Protein AF-A0A0C2IUD0-F1 (afdb_monomer_lite)

Secondary structure (DSSP, 8-state):
-HHHHHT--HHHHHHHHHHHHTT-TT-EEEETTTEEEETTTTEEGGGHHHHHHTT--TTHHHH-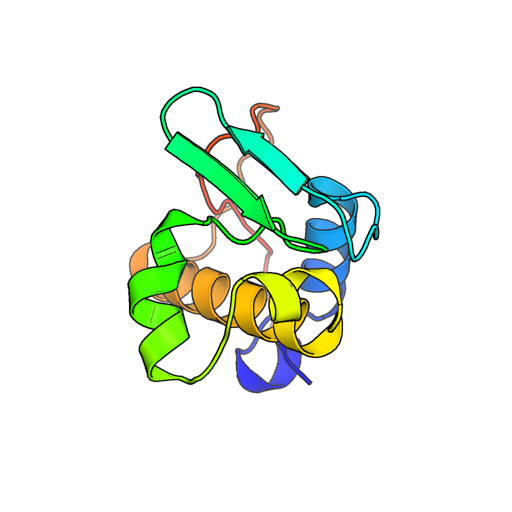HHHHHHHHHHHHHHHHHHH-------S--SS---------

Sequence (104 aa):
MAGRDYRIDPDLLRAISWQESKWKVNAIGKNPGAGYGAGLMQIDSQHQGELSQYGIKPGHLLTDACLNIYTGAYYLALAFKKWGVSWEANGQAGHTTTGVRQED

pLDDT: mean 80.93, std 21.23, range [30.09, 97.25]

Radius of gyration: 13.17 Å; chains: 1; bounding box: 35×27×34 Å

Structure (mmCIF, N/CA/C/O backbone):
data_AF-A0A0C2IUD0-F1
#
_entry.id   AF-A0A0C2IUD0-F1
#
loop_
_atom_site.group_PDB
_atom_site.id
_atom_site.type_symbol
_atom_site.label_atom_id
_atom_site.label_alt_id
_atom_site.label_comp_id
_atom_site.label_asym_id
_atom_site.label_entity_id
_atom_site.label_seq_id
_atom_site.pdbx_PDB_ins_code
_atom_site.Cartn_x
_atom_site.Cartn_y
_atom_site.Cartn_z
_atom_site.occupancy
_atom_site.B_iso_or_equiv
_atom_site.auth_seq_id
_atom_site.auth_comp_id
_atom_site.auth_asym_id
_atom_site.auth_atom_id
_atom_site.pdbx_PDB_model_num
ATOM 1 N N . MET A 1 1 ? -3.669 -12.988 -11.262 1.00 77.38 1 MET A N 1
ATOM 2 C CA . MET A 1 1 ? -2.621 -12.661 -10.258 1.00 77.38 1 MET A CA 1
ATOM 3 C C . MET A 1 1 ? -2.263 -11.210 -10.489 1.00 77.38 1 MET A C 1
ATOM 5 O O . MET A 1 1 ? -2.036 -10.873 -11.643 1.00 77.38 1 MET A O 1
ATOM 9 N N . ALA A 1 2 ? -2.190 -10.383 -9.442 1.00 85.19 2 ALA A N 1
ATOM 10 C CA . ALA A 1 2 ? -2.093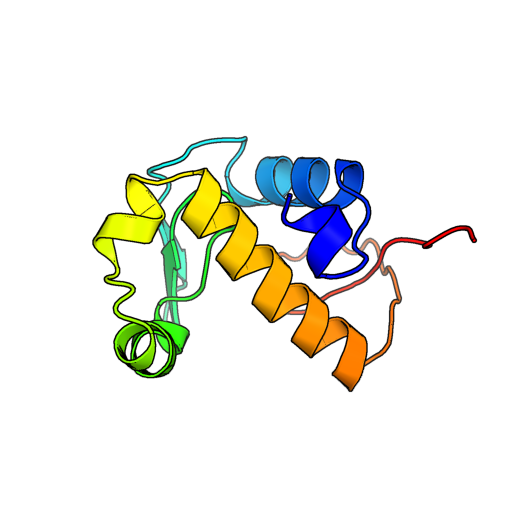 -8.924 -9.566 1.00 85.19 2 ALA A CA 1
ATOM 11 C C . ALA A 1 2 ? -1.027 -8.447 -10.570 1.00 85.19 2 ALA A C 1
ATOM 13 O O . ALA A 1 2 ? -1.317 -7.602 -11.410 1.00 85.19 2 ALA A O 1
ATOM 14 N N . GLY A 1 3 ? 0.170 -9.046 -10.545 1.00 83.38 3 GLY A N 1
ATOM 15 C CA . GLY A 1 3 ? 1.240 -8.703 -11.483 1.00 83.38 3 GLY A CA 1
ATOM 16 C C . GLY A 1 3 ? 0.871 -8.918 -12.955 1.00 83.38 3 GLY A C 1
ATOM 17 O O . GLY A 1 3 ? 1.066 -8.039 -13.784 1.00 83.38 3 GLY A O 1
ATOM 18 N N . ARG A 1 4 ? 0.230 -10.041 -13.292 1.00 87.81 4 ARG A N 1
ATOM 19 C CA . ARG A 1 4 ? -0.232 -10.301 -14.666 1.00 87.81 4 ARG A CA 1
ATOM 20 C C . ARG A 1 4 ? -1.305 -9.302 -15.099 1.00 87.81 4 ARG A C 1
ATOM 22 O O . ARG A 1 4 ? -1.249 -8.796 -16.214 1.00 87.81 4 ARG A O 1
ATOM 29 N N . ASP A 1 5 ? -2.269 -9.036 -14.226 1.00 90.25 5 ASP A N 1
ATOM 30 C CA . ASP A 1 5 ? -3.452 -8.241 -14.565 1.00 90.25 5 ASP A CA 1
ATOM 31 C C . ASP A 1 5 ? -3.098 -6.759 -14.754 1.00 90.25 5 ASP A C 1
ATOM 33 O O . ASP A 1 5 ? -3.635 -6.100 -15.641 1.00 90.25 5 ASP A O 1
ATOM 37 N N . TYR A 1 6 ? -2.141 -6.257 -13.969 1.00 89.88 6 TYR A N 1
ATOM 38 C CA . TYR A 1 6 ? -1.661 -4.878 -14.056 1.00 89.88 6 TYR A CA 1
ATOM 39 C C . TYR A 1 6 ? -0.386 -4.707 -14.887 1.00 89.88 6 TYR A C 1
ATOM 41 O O . TYR A 1 6 ? 0.096 -3.583 -15.009 1.00 89.88 6 TYR A O 1
ATOM 49 N N . ARG A 1 7 ? 0.146 -5.787 -15.480 1.00 89.69 7 ARG A N 1
ATOM 50 C CA . ARG A 1 7 ? 1.459 -5.807 -16.152 1.00 89.69 7 ARG A CA 1
ATOM 51 C C . ARG A 1 7 ? 2.550 -5.221 -15.252 1.00 89.69 7 ARG A C 1
ATOM 53 O O . ARG A 1 7 ? 3.225 -4.265 -15.607 1.00 89.69 7 ARG A O 1
ATOM 60 N N . ILE A 1 8 ? 2.680 -5.780 -14.054 1.00 86.94 8 ILE A N 1
ATOM 61 C CA . ILE A 1 8 ? 3.718 -5.475 -13.071 1.00 86.94 8 ILE A CA 1
ATOM 62 C C . ILE A 1 8 ? 4.445 -6.776 -12.751 1.00 86.94 8 ILE A C 1
ATOM 64 O O . ILE A 1 8 ? 3.805 -7.804 -12.527 1.00 86.94 8 ILE A O 1
ATOM 68 N N . ASP A 1 9 ? 5.773 -6.733 -12.701 1.00 88.94 9 ASP A N 1
ATOM 69 C CA . ASP A 1 9 ? 6.567 -7.893 -12.314 1.00 88.94 9 ASP A CA 1
ATOM 70 C C . ASP A 1 9 ? 6.127 -8.399 -10.915 1.00 88.94 9 ASP A C 1
ATOM 72 O O . ASP A 1 9 ? 6.105 -7.623 -9.949 1.00 88.94 9 ASP A O 1
ATOM 76 N N . PRO A 1 10 ? 5.731 -9.676 -10.761 1.00 89.50 10 PRO A N 1
ATOM 77 C CA . PRO A 1 10 ? 5.391 -10.243 -9.459 1.00 89.50 10 PRO A CA 1
ATOM 78 C C . PRO A 1 10 ? 6.507 -10.108 -8.411 1.00 89.50 10 PRO A C 1
ATOM 80 O O . PRO A 1 10 ? 6.210 -9.962 -7.221 1.00 89.50 10 PRO A O 1
ATOM 83 N N . ASP A 1 11 ? 7.771 -10.130 -8.830 1.00 90.44 11 ASP A N 1
ATOM 84 C CA . ASP A 1 11 ? 8.925 -9.977 -7.950 1.00 90.44 11 ASP A CA 1
ATOM 85 C C . ASP A 1 11 ? 9.057 -8.535 -7.457 1.00 90.44 11 ASP A C 1
ATOM 87 O O . ASP A 1 11 ? 9.404 -8.323 -6.292 1.00 90.44 11 ASP A O 1
ATOM 91 N N . LEU A 1 12 ? 8.645 -7.548 -8.261 1.00 88.44 12 LEU A N 1
ATOM 92 C CA . LEU A 1 12 ? 8.497 -6.173 -7.787 1.00 88.44 12 LEU A CA 1
ATOM 93 C C . LEU A 1 12 ? 7.440 -6.079 -6.684 1.00 88.44 12 LEU A C 1
ATOM 95 O O . LEU A 1 12 ? 7.701 -5.518 -5.620 1.00 88.44 12 LEU A O 1
ATOM 99 N N . LEU A 1 13 ? 6.251 -6.646 -6.894 1.00 91.06 13 LEU A N 1
ATOM 100 C CA . LEU A 1 13 ? 5.201 -6.619 -5.866 1.00 91.06 13 LEU A CA 1
ATOM 101 C C . LEU A 1 13 ? 5.682 -7.288 -4.562 1.00 91.06 13 LEU A C 1
ATOM 103 O O . LEU A 1 13 ? 5.388 -6.813 -3.457 1.00 91.06 13 LEU A O 1
ATOM 107 N N . ARG A 1 14 ? 6.489 -8.352 -4.671 1.00 91.50 14 ARG A N 1
ATOM 108 C CA . ARG A 1 14 ? 7.125 -9.004 -3.516 1.00 91.50 14 ARG A CA 1
ATOM 109 C C . ARG A 1 14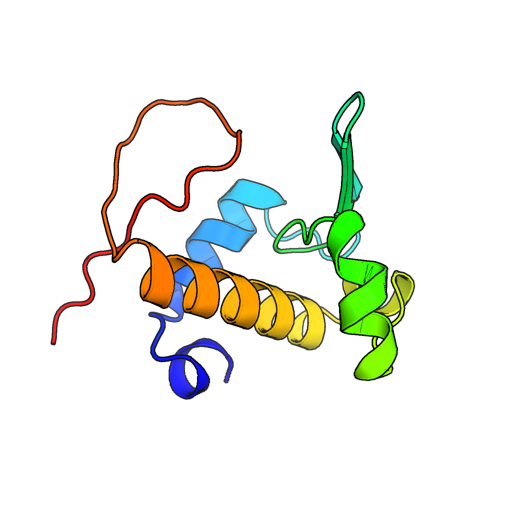 ? 8.168 -8.108 -2.838 1.00 91.50 14 ARG A C 1
ATOM 111 O O . ARG A 1 14 ? 8.196 -8.052 -1.608 1.00 91.50 14 ARG A O 1
ATOM 118 N N . ALA A 1 15 ? 8.992 -7.404 -3.610 1.00 90.94 15 ALA A N 1
ATOM 119 C CA . ALA A 1 15 ? 10.002 -6.485 -3.092 1.00 90.94 15 ALA A CA 1
ATOM 120 C C . ALA A 1 15 ? 9.373 -5.278 -2.377 1.00 90.94 15 ALA A C 1
ATOM 122 O O . ALA A 1 15 ? 9.777 -4.956 -1.260 1.00 90.94 15 ALA A O 1
ATOM 123 N N . ILE A 1 16 ? 8.334 -4.667 -2.959 1.00 88.44 16 ILE A N 1
ATOM 124 C CA . ILE A 1 16 ? 7.588 -3.565 -2.328 1.00 88.44 16 ILE A CA 1
ATOM 125 C C . ILE A 1 16 ? 6.943 -4.038 -1.031 1.00 88.44 16 ILE A C 1
ATOM 127 O O . ILE A 1 16 ? 7.170 -3.436 0.009 1.00 88.44 16 ILE A O 1
ATOM 131 N N . SER A 1 17 ? 6.205 -5.151 -1.042 1.00 92.25 17 SER A N 1
ATOM 132 C CA . SER A 1 17 ? 5.569 -5.646 0.190 1.00 92.25 17 SER A CA 1
ATOM 133 C C . SER A 1 17 ? 6.578 -5.993 1.298 1.00 92.25 17 SER A C 1
ATOM 135 O O . SER A 1 17 ? 6.295 -5.826 2.488 1.00 92.25 17 SER A O 1
ATOM 137 N N . TRP A 1 18 ? 7.789 -6.438 0.941 1.00 91.75 18 TRP A N 1
ATOM 138 C CA . TRP A 1 18 ? 8.876 -6.592 1.908 1.00 91.75 18 TRP A CA 1
ATOM 139 C C . TRP A 1 18 ? 9.361 -5.247 2.451 1.00 91.75 18 TRP A C 1
ATOM 141 O O . TRP A 1 18 ? 9.624 -5.114 3.649 1.00 91.75 18 TRP A O 1
ATOM 151 N N . GLN A 1 19 ? 9.533 -4.254 1.584 1.00 90.44 19 GLN A N 1
ATOM 152 C CA . GLN A 1 19 ? 10.001 -2.936 1.988 1.00 90.44 19 GLN A CA 1
ATOM 153 C C . GLN A 1 19 ? 8.991 -2.237 2.904 1.00 90.44 19 GLN A C 1
ATOM 155 O O . GLN A 1 19 ? 9.388 -1.738 3.954 1.00 90.44 19 GLN A O 1
ATOM 160 N N . GLU A 1 20 ? 7.711 -2.291 2.545 1.00 88.88 20 GLU A N 1
ATOM 161 C CA . GLU A 1 20 ? 6.615 -1.585 3.208 1.00 88.88 20 GLU A CA 1
ATOM 162 C C . GLU A 1 20 ? 6.244 -2.176 4.573 1.00 88.88 20 GLU A C 1
ATOM 164 O O . GLU A 1 20 ? 6.067 -1.445 5.546 1.00 88.88 20 GLU A O 1
ATOM 169 N N . SER A 1 21 ? 6.141 -3.505 4.687 1.00 92.56 21 SER A N 1
ATOM 170 C CA . SER A 1 21 ? 5.655 -4.125 5.929 1.00 92.56 21 SER A CA 1
ATOM 171 C C . SER A 1 21 ? 6.465 -5.317 6.427 1.00 92.56 21 SER A C 1
ATOM 173 O O . SER A 1 21 ? 6.127 -5.889 7.468 1.00 92.56 21 SER A O 1
ATOM 175 N N . LYS A 1 22 ? 7.529 -5.714 5.714 1.00 94.81 22 LYS A N 1
ATOM 176 C CA . LYS A 1 22 ? 8.254 -6.976 5.959 1.00 94.81 22 LYS A CA 1
ATOM 177 C C . LYS A 1 22 ? 7.304 -8.183 5.912 1.00 94.81 22 LYS A C 1
ATOM 179 O O . LYS A 1 22 ? 7.371 -9.067 6.763 1.00 94.81 22 LYS A O 1
ATOM 184 N N . TRP A 1 23 ? 6.388 -8.176 4.937 1.00 93.25 23 TRP A N 1
ATOM 185 C CA . TRP A 1 23 ? 5.345 -9.191 4.721 1.00 93.25 23 TRP A CA 1
ATOM 186 C C . TRP A 1 23 ? 4.326 -9.357 5.861 1.00 93.25 23 TRP A C 1
ATOM 188 O O . TRP A 1 23 ? 3.679 -10.398 5.990 1.00 93.25 23 TRP A O 1
ATOM 198 N N . LYS A 1 24 ? 4.122 -8.322 6.678 1.00 95.50 24 LYS A N 1
ATOM 199 C CA . LYS A 1 24 ? 3.094 -8.324 7.725 1.00 95.50 24 LYS A CA 1
ATOM 200 C C . LYS A 1 24 ? 1.741 -7.900 7.151 1.00 95.50 24 LYS A C 1
ATOM 202 O O . LYS A 1 24 ? 1.558 -6.749 6.758 1.00 95.50 24 LYS A O 1
ATOM 207 N N . VAL A 1 25 ? 0.786 -8.832 7.125 1.00 94.56 25 VAL A N 1
ATOM 208 C CA . VAL A 1 25 ? -0.556 -8.622 6.539 1.00 94.56 25 VAL A CA 1
ATOM 209 C C . VAL A 1 25 ? -1.388 -7.610 7.319 1.00 94.56 25 VAL A C 1
ATOM 211 O O . VAL A 1 25 ? -2.080 -6.796 6.723 1.00 94.56 25 VAL A O 1
ATOM 214 N N . ASN A 1 26 ? -1.272 -7.607 8.643 1.00 95.69 26 ASN A N 1
ATOM 215 C CA . ASN A 1 26 ? -2.016 -6.722 9.536 1.00 95.69 26 ASN A CA 1
ATOM 216 C C . ASN A 1 26 ? -1.218 -5.470 9.947 1.00 95.69 26 ASN A C 1
ATOM 218 O O . ASN A 1 26 ? -1.513 -4.859 10.975 1.00 95.69 26 ASN A O 1
ATOM 222 N N . ALA A 1 27 ? -0.178 -5.104 9.191 1.00 94.88 27 ALA A N 1
ATOM 223 C CA . ALA A 1 27 ? 0.629 -3.930 9.495 1.00 94.88 27 ALA A CA 1
ATOM 224 C C . ALA A 1 27 ? -0.181 -2.638 9.345 1.00 94.88 27 ALA A C 1
ATOM 226 O O . ALA A 1 27 ? -0.845 -2.424 8.334 1.00 94.88 27 ALA A O 1
ATOM 227 N N . ILE A 1 28 ? -0.069 -1.750 10.330 1.00 94.12 28 ILE A N 1
ATOM 228 C CA . ILE A 1 28 ? -0.611 -0.393 10.265 1.00 94.12 28 ILE A CA 1
ATOM 229 C C . ILE A 1 28 ? 0.562 0.573 10.409 1.00 94.12 28 ILE A C 1
ATOM 231 O O . ILE A 1 28 ? 1.149 0.685 11.489 1.00 94.12 28 ILE A O 1
ATOM 235 N N . GLY A 1 29 ? 0.924 1.239 9.316 1.00 90.69 29 GLY A N 1
ATOM 236 C CA . GLY A 1 29 ? 1.965 2.260 9.299 1.00 90.69 29 GLY A CA 1
ATOM 237 C C . GLY A 1 29 ? 1.420 3.593 9.781 1.00 90.69 29 GLY A C 1
ATOM 238 O O . GLY A 1 29 ? 0.307 3.988 9.435 1.00 90.69 29 GLY A O 1
ATOM 239 N N . LYS A 1 30 ? 2.204 4.301 10.592 1.00 81.81 30 LYS A N 1
ATOM 240 C CA . LYS A 1 30 ? 1.846 5.637 11.076 1.00 81.81 30 LYS A CA 1
ATOM 241 C C . LYS A 1 30 ? 2.304 6.679 10.059 1.00 81.81 30 LYS A C 1
ATOM 243 O O . LYS A 1 30 ? 3.492 6.715 9.757 1.00 81.81 30 LYS A O 1
ATOM 248 N N . ASN A 1 31 ? 1.402 7.554 9.612 1.00 71.12 31 ASN A N 1
ATOM 249 C CA . ASN A 1 31 ? 1.761 8.724 8.812 1.00 71.12 31 ASN A CA 1
ATOM 250 C C . ASN A 1 31 ? 1.320 10.017 9.537 1.00 71.12 31 ASN A C 1
ATOM 252 O O . ASN A 1 31 ? 0.143 10.393 9.467 1.00 71.12 31 ASN A O 1
ATOM 256 N N . PRO A 1 32 ? 2.216 10.674 10.303 1.00 57.38 32 PRO A N 1
ATOM 257 C CA . PRO A 1 32 ? 1.876 11.870 11.071 1.00 57.38 32 PRO A CA 1
ATOM 258 C C . PRO A 1 32 ? 1.304 12.973 10.169 1.00 57.38 32 PRO A C 1
ATOM 260 O O . PRO A 1 32 ? 1.999 13.510 9.316 1.00 57.38 32 PRO A O 1
ATOM 263 N N . GLY A 1 33 ? 0.027 13.315 10.366 1.00 64.69 33 GLY A N 1
ATOM 264 C CA . GLY A 1 33 ? -0.651 14.401 9.647 1.00 64.69 33 GLY A CA 1
ATOM 265 C C . GLY A 1 33 ? -1.325 14.023 8.321 1.00 64.69 33 GLY A C 1
ATOM 266 O O . GLY A 1 33 ? -2.045 14.859 7.784 1.00 64.69 33 GLY A O 1
ATOM 267 N N . ALA A 1 34 ? -1.159 12.793 7.818 1.00 72.06 34 ALA A N 1
ATOM 268 C CA . ALA A 1 34 ? -1.715 12.375 6.521 1.00 72.06 34 ALA A CA 1
ATOM 269 C C . ALA A 1 34 ? -2.574 11.095 6.563 1.00 72.06 34 ALA A C 1
ATOM 271 O O . ALA A 1 34 ? -3.326 10.856 5.622 1.00 72.06 34 ALA A O 1
ATOM 272 N N . GLY A 1 35 ? -2.541 10.319 7.654 1.00 86.00 35 GLY A N 1
ATOM 273 C CA . GLY A 1 35 ? -3.388 9.134 7.831 1.00 86.00 35 GLY A CA 1
ATOM 274 C C . GLY A 1 35 ? -2.598 7.909 8.291 1.00 86.00 35 GLY A C 1
ATOM 275 O O . GLY A 1 35 ? -1.695 8.012 9.125 1.00 86.00 35 GLY A O 1
ATOM 276 N N . TYR A 1 36 ? -2.947 6.735 7.769 1.00 91.25 36 TYR A N 1
ATOM 277 C CA . TYR A 1 36 ? -2.220 5.489 8.016 1.00 91.25 36 TYR A CA 1
ATOM 278 C C . TYR A 1 36 ? -2.104 4.635 6.750 1.00 91.25 36 TYR A C 1
ATOM 280 O O . TYR A 1 36 ? -2.960 4.694 5.869 1.00 91.25 36 TYR A O 1
ATOM 288 N N . GLY A 1 37 ? -1.054 3.815 6.693 1.00 93.50 37 GLY A N 1
ATOM 289 C CA . GLY A 1 37 ? -0.879 2.779 5.673 1.00 93.50 37 GLY A CA 1
ATOM 290 C C . GLY A 1 37 ? -1.444 1.442 6.152 1.00 93.50 37 GLY A C 1
ATOM 291 O O . GLY A 1 37 ? -1.216 1.050 7.298 1.00 93.50 37 GLY A O 1
ATOM 292 N N . ALA A 1 38 ? -2.185 0.734 5.299 1.00 94.69 38 ALA A N 1
ATOM 293 C CA . ALA A 1 38 ? -2.831 -0.536 5.628 1.00 94.69 38 ALA A CA 1
AT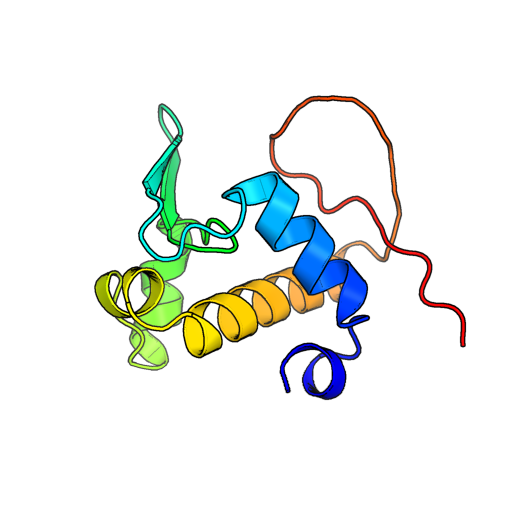OM 294 C C . ALA A 1 38 ? -2.176 -1.745 4.932 1.00 94.69 38 ALA A C 1
ATOM 296 O O . ALA A 1 38 ? -2.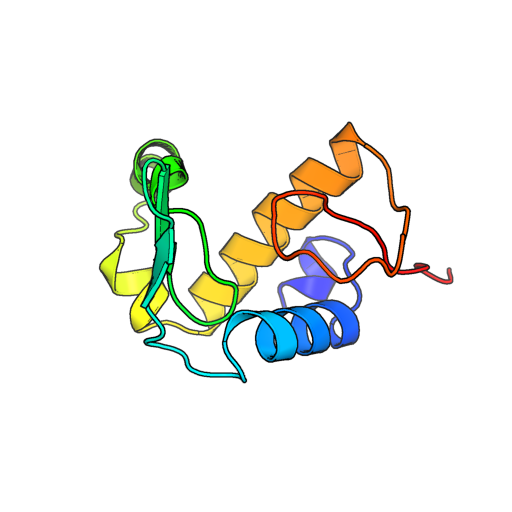104 -1.832 3.704 1.00 94.69 38 ALA A O 1
ATOM 297 N N . GLY A 1 39 ? -1.771 -2.723 5.738 1.00 95.44 39 GLY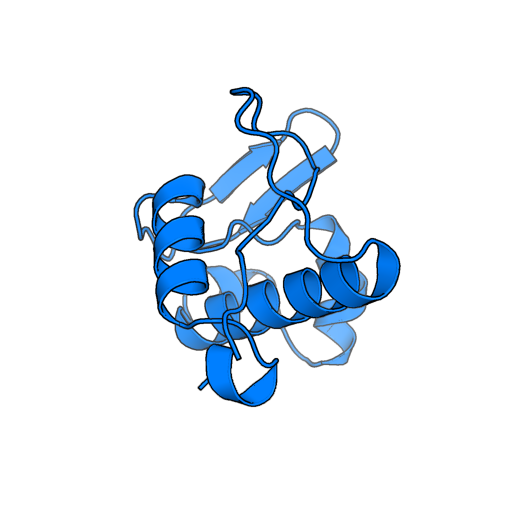 A N 1
ATOM 298 C CA . GLY A 1 39 ? -1.397 -4.081 5.351 1.00 95.44 39 GLY A CA 1
ATOM 299 C C . GLY A 1 39 ? -0.099 -4.219 4.557 1.00 95.44 39 GLY A C 1
ATOM 300 O O . GLY A 1 39 ? 0.822 -3.417 4.708 1.00 95.44 39 GLY A O 1
ATOM 301 N N . LEU A 1 40 ? -0.001 -5.275 3.743 1.00 94.69 40 LEU A N 1
ATOM 302 C CA . LEU A 1 40 ? 1.242 -5.686 3.068 1.00 94.69 40 LEU A CA 1
ATOM 303 C C . LEU A 1 40 ? 1.897 -4.579 2.243 1.00 94.69 40 LEU A C 1
ATOM 305 O O . LEU A 1 40 ? 3.111 -4.423 2.285 1.00 94.69 40 LEU A O 1
ATOM 309 N N . MET A 1 41 ? 1.090 -3.839 1.494 1.00 94.81 41 MET A N 1
ATOM 310 C CA . MET A 1 41 ? 1.541 -2.782 0.594 1.00 94.81 41 MET A CA 1
ATOM 311 C C . MET A 1 41 ? 1.295 -1.381 1.158 1.00 94.81 41 MET A C 1
ATOM 313 O O . MET A 1 41 ? 1.362 -0.417 0.407 1.00 94.81 41 MET A O 1
ATOM 317 N N . GLN A 1 42 ? 0.974 -1.276 2.456 1.00 95.06 42 GLN A N 1
ATOM 318 C CA . GLN A 1 42 ? 0.764 -0.005 3.157 1.00 95.06 42 GLN A CA 1
ATOM 319 C C . GLN A 1 42 ? -0.175 0.957 2.404 1.00 95.06 42 GLN A C 1
ATOM 321 O O . GLN A 1 42 ? 0.115 2.136 2.234 1.00 95.06 42 GLN A O 1
ATOM 326 N N . ILE A 1 43 ? -1.337 0.448 1.975 1.00 94.44 43 ILE A N 1
ATOM 327 C CA . ILE A 1 43 ? -2.332 1.221 1.219 1.00 94.44 43 ILE A CA 1
ATOM 328 C C . ILE A 1 43 ? -2.793 2.423 2.039 1.00 94.44 43 ILE A C 1
ATOM 330 O O . ILE A 1 43 ? -3.271 2.250 3.162 1.00 94.44 43 ILE A O 1
ATOM 334 N N . ASP A 1 44 ? -2.679 3.622 1.472 1.00 92.56 44 ASP A N 1
ATOM 335 C CA . ASP A 1 44 ? -3.042 4.850 2.169 1.00 92.56 44 ASP A CA 1
ATOM 336 C C . ASP A 1 44 ? -4.546 4.890 2.492 1.00 92.56 44 ASP A C 1
ATOM 338 O O . ASP A 1 44 ? -5.417 4.719 1.633 1.00 92.56 44 ASP A O 1
ATOM 342 N N . SER A 1 45 ? -4.856 5.149 3.760 1.00 92.50 45 SER A N 1
ATOM 343 C CA . SER A 1 45 ? -6.200 5.411 4.274 1.00 92.50 45 SER A CA 1
ATOM 344 C C . SER A 1 45 ? -6.959 6.533 3.545 1.00 92.50 45 SER A C 1
ATOM 346 O O . SER A 1 45 ? -8.189 6.553 3.574 1.00 92.50 45 SER A O 1
ATOM 348 N N . GLN A 1 46 ? -6.274 7.441 2.849 1.00 92.06 46 GLN A N 1
ATOM 349 C CA . GLN A 1 46 ? -6.917 8.480 2.041 1.00 92.06 46 GLN A CA 1
ATOM 350 C C . GLN A 1 46 ? -7.709 7.906 0.856 1.00 92.06 46 GLN A C 1
ATOM 352 O O . GLN A 1 46 ? -8.709 8.484 0.433 1.00 92.06 46 GLN A O 1
ATOM 357 N N . HIS A 1 47 ? -7.329 6.726 0.361 1.00 92.31 47 HIS A N 1
ATOM 358 C CA . HIS A 1 47 ? -8.006 6.055 -0.749 1.00 92.31 47 HIS A CA 1
ATOM 359 C C . HIS A 1 47 ? -9.315 5.356 -0.343 1.00 92.31 47 HIS A C 1
ATOM 361 O O . HIS A 1 47 ? -10.052 4.873 -1.201 1.00 92.31 47 HIS A O 1
ATOM 367 N N . GLN A 1 48 ? -9.653 5.305 0.953 1.00 91.81 48 GLN A N 1
ATOM 368 C CA . GLN A 1 48 ? -10.821 4.554 1.434 1.00 91.81 48 GLN A CA 1
ATOM 369 C C . GLN A 1 48 ? -12.150 5.059 0.856 1.00 91.81 48 GLN A C 1
ATOM 371 O O . GLN A 1 48 ? -13.068 4.264 0.663 1.00 91.81 48 GLN A O 1
ATOM 376 N N . GLY A 1 49 ? -12.252 6.350 0.527 1.00 94.00 49 GLY A N 1
ATOM 377 C CA . GLY A 1 49 ? -13.433 6.896 -0.144 1.00 94.00 49 GLY A CA 1
ATOM 378 C C . GLY A 1 49 ? -13.674 6.263 -1.519 1.00 94.00 49 GLY A C 1
ATOM 379 O O . GLY A 1 49 ? -14.791 5.844 -1.808 1.00 94.00 49 GLY A O 1
ATOM 380 N N . GLU A 1 50 ? -12.628 6.121 -2.338 1.00 94.88 50 GLU A N 1
ATOM 381 C CA . GLU A 1 50 ? -12.699 5.443 -3.642 1.00 94.88 50 GLU A CA 1
ATOM 382 C C . GLU A 1 50 ? -12.916 3.935 -3.460 1.00 94.88 50 GLU A C 1
ATOM 384 O O . GLU A 1 50 ? -13.837 3.361 -4.035 1.00 94.88 50 GLU A O 1
ATOM 389 N N . LEU A 1 51 ? -12.123 3.299 -2.593 1.00 95.50 51 LEU A N 1
ATOM 390 C CA . LEU A 1 51 ? -12.174 1.854 -2.352 1.00 95.50 51 LEU A CA 1
ATOM 391 C C . LEU A 1 51 ? -13.540 1.373 -1.848 1.00 95.50 51 LEU A C 1
ATOM 393 O O . LEU A 1 51 ? -13.990 0.284 -2.215 1.00 95.50 51 LEU A O 1
ATOM 397 N N . SER A 1 52 ? -14.240 2.205 -1.076 1.00 95.56 52 SER A N 1
ATOM 398 C CA . SER A 1 52 ? -15.596 1.905 -0.615 1.00 95.56 52 SER A CA 1
ATOM 399 C C . SER A 1 52 ? -16.601 1.729 -1.761 1.00 95.56 52 SER A C 1
ATOM 401 O O . SER A 1 52 ? -17.525 0.926 -1.630 1.00 95.56 52 SER A O 1
ATOM 403 N N . GLN A 1 53 ? -16.389 2.388 -2.908 1.00 95.94 53 GLN A N 1
ATOM 404 C CA . GLN A 1 53 ? -17.238 2.252 -4.100 1.00 95.94 53 GLN A CA 1
ATOM 405 C C . GLN A 1 53 ? -17.094 0.868 -4.747 1.00 95.94 53 GLN A C 1
ATOM 407 O O . GLN A 1 53 ? -18.031 0.377 -5.372 1.00 95.94 53 GLN A O 1
ATOM 412 N N . TYR A 1 54 ? -15.954 0.205 -4.533 1.00 93.69 54 TYR A N 1
ATOM 413 C CA . TYR A 1 54 ? -15.706 -1.183 -4.930 1.00 93.69 54 TYR A CA 1
ATOM 414 C C . TYR A 1 54 ? -16.083 -2.198 -3.834 1.00 93.69 54 TYR A C 1
ATOM 416 O O . TYR A 1 54 ? -15.799 -3.387 -3.962 1.00 93.69 54 TYR A O 1
ATOM 424 N N . GLY A 1 55 ? -16.694 -1.751 -2.729 1.00 95.25 55 GLY A N 1
ATOM 425 C CA . GLY A 1 55 ? -17.043 -2.607 -1.591 1.00 95.25 55 GLY A CA 1
ATOM 426 C C . GLY A 1 55 ? -15.852 -3.005 -0.710 1.00 95.25 55 GLY A C 1
ATOM 427 O O . GLY A 1 55 ? -15.984 -3.873 0.159 1.00 95.25 55 GLY A O 1
ATOM 428 N N . ILE A 1 56 ? -14.690 -2.375 -0.897 1.00 94.69 56 ILE A N 1
ATOM 429 C CA . ILE A 1 56 ? -13.485 -2.641 -0.111 1.00 94.69 56 ILE A CA 1
ATOM 430 C C . ILE A 1 56 ? -13.534 -1.793 1.161 1.00 94.69 56 ILE A C 1
ATOM 432 O O . ILE A 1 56 ? -13.544 -0.565 1.114 1.00 94.69 56 ILE A O 1
ATOM 436 N N . LYS A 1 57 ? -13.573 -2.462 2.316 1.00 94.56 57 LYS A N 1
ATOM 437 C CA . LYS A 1 57 ? -13.546 -1.821 3.637 1.00 94.56 57 LYS A CA 1
ATOM 438 C C . LYS A 1 57 ? -12.113 -1.791 4.180 1.00 94.56 57 LYS A C 1
ATOM 440 O O . LYS A 1 57 ? -11.364 -2.731 3.902 1.00 94.56 57 LYS A O 1
ATOM 445 N N . PRO A 1 58 ? -11.759 -0.828 5.054 1.00 89.69 58 PRO A N 1
ATOM 446 C CA . PRO A 1 58 ? -10.408 -0.730 5.616 1.00 89.69 58 PRO A CA 1
ATOM 447 C C . PRO A 1 58 ? -9.913 -2.035 6.255 1.00 89.69 58 PRO A C 1
ATOM 449 O O . PRO A 1 58 ? -8.770 -2.438 6.059 1.00 89.69 58 PRO A O 1
ATOM 452 N N . GLY A 1 59 ? -10.797 -2.743 6.966 1.00 94.38 59 GLY A N 1
ATOM 453 C CA . GLY A 1 59 ? -10.463 -4.012 7.613 1.00 94.38 59 GLY A CA 1
ATOM 454 C C . GLY A 1 59 ? -10.083 -5.126 6.636 1.00 94.38 59 GLY A C 1
ATOM 455 O O . GLY A 1 59 ? -9.231 -5.939 6.973 1.00 94.38 59 GLY A O 1
ATOM 456 N N . HIS A 1 60 ? -10.641 -5.140 5.417 1.00 96.94 60 HIS A N 1
ATOM 457 C CA . HIS A 1 60 ? -10.299 -6.164 4.425 1.00 96.94 60 HIS A CA 1
ATOM 458 C C . HIS A 1 60 ? -8.826 -6.063 4.012 1.00 96.94 60 HIS A C 1
ATOM 460 O O . HIS A 1 60 ? -8.173 -7.079 3.817 1.00 96.94 60 HIS A O 1
ATOM 466 N N . LEU A 1 61 ? -8.266 -4.851 3.949 1.00 96.31 61 LEU A N 1
ATOM 467 C CA . LEU A 1 61 ? -6.857 -4.645 3.599 1.00 96.31 61 LEU A CA 1
ATOM 468 C C . LEU A 1 61 ? -5.887 -5.153 4.675 1.00 96.31 61 LEU A C 1
ATOM 470 O O . LEU A 1 61 ? -4.706 -5.316 4.383 1.00 96.31 61 LEU A O 1
ATOM 474 N N . LEU A 1 62 ? -6.366 -5.389 5.900 1.00 96.88 62 LEU A N 1
ATOM 475 C CA . LEU A 1 62 ? -5.571 -5.894 7.023 1.00 96.88 62 LEU A CA 1
ATOM 476 C C . LEU A 1 62 ? -5.732 -7.403 7.243 1.00 96.88 62 LEU A C 1
ATOM 478 O O . LEU A 1 62 ? -5.000 -7.981 8.048 1.00 96.88 62 LEU A O 1
ATOM 482 N N . THR A 1 63 ? -6.692 -8.036 6.566 1.00 96.69 63 THR A N 1
ATOM 483 C CA . THR A 1 63 ? -7.016 -9.459 6.737 1.00 96.69 63 THR A CA 1
ATOM 484 C C . THR A 1 63 ? -6.883 -10.264 5.449 1.00 96.69 63 THR A C 1
ATOM 486 O O . THR A 1 63 ? -6.556 -11.446 5.512 1.00 96.69 63 THR A O 1
ATOM 489 N N . ASP A 1 64 ? -7.080 -9.641 4.289 1.00 96.62 64 ASP A N 1
ATOM 490 C CA . ASP A 1 64 ? -6.956 -10.264 2.976 1.00 96.62 64 ASP A CA 1
ATOM 491 C C . ASP A 1 64 ? -5.683 -9.774 2.273 1.00 96.62 64 ASP A C 1
ATOM 493 O O . ASP A 1 64 ? -5.613 -8.686 1.693 1.00 96.62 64 ASP A O 1
ATOM 497 N N . ALA A 1 65 ? -4.651 -10.617 2.322 1.00 95.38 65 ALA A N 1
ATOM 498 C CA . ALA A 1 65 ? -3.373 -10.371 1.669 1.00 95.38 65 ALA A CA 1
ATOM 499 C C . ALA A 1 65 ? -3.503 -10.229 0.143 1.00 95.38 65 ALA A C 1
ATOM 501 O O . ALA A 1 65 ? -2.813 -9.404 -0.455 1.00 95.38 65 ALA A O 1
ATOM 502 N N . CYS A 1 66 ? -4.381 -11.014 -0.490 1.00 95.75 66 CYS A N 1
ATOM 503 C CA . CYS A 1 66 ? -4.557 -10.983 -1.939 1.00 95.75 66 CYS A CA 1
ATOM 504 C C . CYS A 1 66 ? -5.216 -9.675 -2.365 1.00 95.75 66 CYS A C 1
ATOM 506 O O . CYS A 1 66 ? -4.727 -9.024 -3.289 1.00 95.75 66 CYS A O 1
ATOM 508 N N . LEU A 1 67 ? -6.274 -9.265 -1.662 1.00 96.62 67 LEU A N 1
ATOM 509 C CA . LEU A 1 67 ? -6.936 -7.987 -1.894 1.00 96.62 67 LEU A CA 1
ATOM 510 C C . LEU A 1 67 ? -5.987 -6.812 -1.652 1.00 96.62 67 LEU A C 1
ATOM 512 O O . LEU A 1 67 ? -5.965 -5.875 -2.451 1.00 96.62 67 LEU A O 1
ATOM 516 N N . ASN A 1 68 ? -5.177 -6.866 -0.591 1.00 97.25 68 ASN A N 1
ATOM 517 C CA . ASN A 1 68 ? -4.181 -5.835 -0.313 1.00 97.25 68 ASN A CA 1
ATOM 518 C C . ASN A 1 68 ? -3.167 -5.715 -1.463 1.00 97.25 68 ASN A C 1
ATOM 520 O O . ASN A 1 68 ? -2.955 -4.616 -1.975 1.00 97.25 68 ASN A O 1
ATOM 524 N N . ILE A 1 69 ? -2.620 -6.843 -1.935 1.00 96.12 69 ILE A N 1
ATOM 525 C CA . ILE A 1 69 ? -1.668 -6.861 -3.053 1.00 96.12 69 ILE A CA 1
ATOM 526 C C . ILE A 1 69 ? -2.316 -6.366 -4.352 1.00 96.12 69 ILE A C 1
ATOM 528 O O . ILE A 1 69 ? -1.713 -5.582 -5.081 1.00 96.12 69 ILE A O 1
ATOM 532 N N . TYR A 1 70 ? -3.553 -6.779 -4.644 1.00 96.88 70 TYR A N 1
ATOM 533 C CA . TYR A 1 70 ? -4.289 -6.295 -5.817 1.00 96.88 70 TYR A CA 1
ATOM 534 C C . TYR A 1 70 ? -4.540 -4.789 -5.761 1.00 96.88 70 TYR A C 1
ATOM 536 O O . TYR A 1 70 ? -4.390 -4.106 -6.771 1.00 96.88 70 TYR A O 1
ATOM 544 N N . THR A 1 71 ? -4.891 -4.272 -4.585 1.00 96.44 71 THR A N 1
ATOM 545 C CA . THR A 1 71 ? -5.139 -2.842 -4.373 1.00 96.44 71 THR A CA 1
ATOM 546 C C . THR A 1 71 ? -3.848 -2.036 -4.517 1.00 96.44 71 THR A C 1
ATOM 548 O O . THR A 1 71 ? -3.840 -0.987 -5.157 1.00 96.44 71 THR A O 1
ATOM 551 N N . GLY A 1 72 ? -2.730 -2.536 -3.987 1.00 95.44 72 GLY A N 1
ATOM 552 C CA . GLY A 1 72 ? -1.430 -1.887 -4.160 1.00 95.44 72 GLY A CA 1
ATOM 553 C C . GLY A 1 72 ? -0.967 -1.904 -5.613 1.00 95.44 72 GLY A C 1
ATOM 554 O O . GLY A 1 72 ? -0.527 -0.879 -6.126 1.00 95.44 72 GLY A O 1
ATOM 555 N N . ALA A 1 73 ? -1.148 -3.025 -6.313 1.00 95.44 73 ALA A N 1
ATOM 556 C CA . ALA A 1 73 ? -0.848 -3.127 -7.739 1.00 95.44 73 ALA A CA 1
ATOM 557 C C . ALA A 1 73 ? -1.708 -2.177 -8.594 1.00 95.44 73 ALA A C 1
ATOM 559 O O . ALA A 1 73 ? -1.185 -1.570 -9.526 1.00 95.44 73 ALA A O 1
ATOM 560 N N . TYR A 1 74 ? -2.985 -1.986 -8.248 1.00 95.06 74 TYR A N 1
ATOM 561 C CA . TYR A 1 74 ? -3.862 -1.002 -8.892 1.00 95.06 74 TYR A CA 1
ATOM 562 C C . TYR A 1 74 ? -3.296 0.421 -8.793 1.00 95.06 74 TYR A C 1
ATOM 564 O O . TYR A 1 74 ? -3.103 1.084 -9.814 1.00 95.06 74 TYR A O 1
ATOM 572 N N . TYR A 1 75 ? -2.963 0.882 -7.583 1.00 93.56 75 TYR A N 1
ATOM 573 C CA . TYR A 1 75 ? -2.423 2.233 -7.395 1.00 93.56 75 TYR A CA 1
ATOM 574 C C . TYR A 1 75 ? -1.022 2.401 -7.995 1.00 93.56 75 TYR A C 1
ATOM 576 O O . TYR A 1 75 ? -0.728 3.459 -8.555 1.00 93.56 75 TYR A O 1
ATOM 584 N N . LEU A 1 76 ? -0.184 1.358 -7.967 1.00 90.69 76 LEU A N 1
ATOM 585 C CA . LEU A 1 76 ? 1.096 1.351 -8.681 1.00 90.69 76 LEU A CA 1
ATOM 586 C C . LEU A 1 76 ? 0.900 1.500 -10.192 1.00 90.69 76 LEU A C 1
ATOM 588 O O . LEU A 1 76 ? 1.581 2.309 -10.815 1.00 90.69 76 LEU A O 1
ATOM 592 N N . ALA A 1 77 ? -0.060 0.786 -10.784 1.00 90.56 77 ALA A N 1
ATOM 593 C CA . ALA A 1 77 ? -0.357 0.895 -12.209 1.00 90.56 77 ALA A CA 1
ATOM 594 C C . ALA A 1 77 ? -0.863 2.296 -12.590 1.00 90.56 77 ALA A C 1
ATOM 596 O O . ALA A 1 77 ? -0.466 2.835 -13.625 1.00 90.56 77 ALA A O 1
ATOM 597 N N . LEU A 1 78 ? -1.699 2.920 -11.750 1.00 90.19 78 LEU A N 1
ATOM 598 C CA . LEU A 1 78 ? -2.122 4.312 -11.940 1.00 90.19 78 LEU A CA 1
ATOM 599 C C . LEU A 1 78 ? -0.937 5.282 -11.883 1.00 90.19 78 LEU A C 1
ATOM 601 O O . LEU A 1 78 ? -0.837 6.180 -12.723 1.00 90.19 78 LEU A O 1
ATOM 605 N N . ALA A 1 79 ? -0.028 5.090 -10.925 1.00 86.25 79 ALA A N 1
ATOM 606 C CA . ALA A 1 79 ? 1.174 5.902 -10.797 1.00 86.25 79 ALA A CA 1
ATOM 607 C C . ALA A 1 79 ? 2.101 5.739 -12.012 1.00 86.25 79 ALA A C 1
ATOM 609 O O . ALA A 1 79 ? 2.492 6.743 -12.606 1.00 86.25 79 ALA A O 1
ATOM 610 N N . PHE A 1 80 ? 2.366 4.503 -12.448 1.00 85.62 80 PHE A N 1
ATOM 611 C CA . PHE A 1 80 ? 3.157 4.217 -13.649 1.00 85.62 80 PHE A CA 1
ATOM 612 C C . PHE A 1 80 ? 2.536 4.811 -14.911 1.00 85.62 80 PHE A C 1
ATOM 614 O O . PHE A 1 80 ? 3.241 5.371 -15.745 1.00 85.62 80 PHE A O 1
ATOM 621 N N . LYS A 1 81 ? 1.206 4.758 -15.044 1.00 85.19 81 LYS A N 1
ATOM 622 C CA . LYS A 1 81 ? 0.507 5.389 -16.169 1.00 85.19 81 LYS A CA 1
ATOM 623 C C . LYS A 1 81 ? 0.674 6.911 -16.174 1.00 85.19 81 LYS A C 1
ATOM 625 O O . LYS A 1 81 ? 0.718 7.509 -17.245 1.00 85.19 81 LYS A O 1
ATOM 630 N N . LYS A 1 82 ? 0.724 7.541 -14.997 1.00 85.38 82 LYS A N 1
ATOM 631 C CA . LYS A 1 82 ? 0.808 9.000 -14.861 1.00 85.38 82 LYS A CA 1
ATOM 632 C C . LYS A 1 82 ? 2.231 9.535 -15.026 1.00 85.38 82 LYS A C 1
ATOM 634 O O . LYS A 1 82 ? 2.403 10.583 -15.638 1.00 85.38 82 LYS A O 1
ATOM 639 N N . TRP A 1 83 ? 3.222 8.841 -14.473 1.00 83.12 83 TRP A N 1
ATOM 640 C CA . TRP A 1 83 ? 4.590 9.353 -14.335 1.00 83.12 83 TRP A CA 1
ATOM 641 C C . TRP A 1 83 ? 5.645 8.533 -15.086 1.00 83.12 83 TRP A C 1
ATOM 643 O O . TRP A 1 83 ? 6.812 8.913 -15.105 1.00 83.12 83 TRP A O 1
ATOM 653 N N . GLY A 1 84 ? 5.251 7.429 -15.721 1.00 75.81 84 GLY A N 1
ATOM 654 C CA . GLY A 1 84 ? 6.190 6.441 -16.238 1.00 75.81 84 GLY A CA 1
ATOM 655 C C . GLY A 1 84 ? 6.825 5.620 -15.115 1.00 75.81 84 GLY A C 1
ATOM 656 O O . GLY A 1 84 ? 6.404 5.667 -13.958 1.00 75.81 84 GLY A O 1
ATOM 657 N N . VAL A 1 85 ? 7.841 4.837 -15.469 1.00 68.25 85 VAL A N 1
ATOM 658 C CA . VAL A 1 85 ? 8.586 3.993 -14.531 1.00 68.25 85 VAL A CA 1
ATOM 659 C C . VAL A 1 85 ? 10.023 4.521 -14.435 1.00 68.25 85 VAL A C 1
ATOM 661 O O . VAL A 1 85 ? 10.746 4.492 -15.425 1.00 68.25 85 VAL A O 1
ATOM 664 N N . SER A 1 86 ? 10.462 5.012 -13.275 1.00 48.41 86 SER A N 1
ATOM 665 C CA . SER A 1 86 ? 11.848 5.481 -13.020 1.00 48.41 86 SER A CA 1
ATOM 666 C C . SER A 1 86 ? 12.278 5.057 -11.617 1.00 48.41 86 SER A C 1
ATOM 668 O O . SER A 1 86 ? 11.390 5.068 -10.802 1.00 48.41 86 SER A O 1
ATOM 670 N N . TRP A 1 87 ? 13.526 4.657 -11.285 1.00 50.12 87 TRP A N 1
ATOM 671 C CA . TRP A 1 87 ? 13.970 4.334 -9.890 1.00 50.12 87 TRP A CA 1
ATOM 672 C C . TRP A 1 87 ? 15.085 5.278 -9.432 1.00 50.12 87 TRP A C 1
ATOM 674 O O . TRP A 1 87 ? 16.134 5.329 -10.067 1.00 50.12 87 TRP A O 1
ATOM 684 N N . GLU A 1 88 ? 14.899 5.974 -8.308 1.00 38.44 88 GLU A N 1
ATOM 685 C CA . GLU A 1 88 ? 15.927 6.777 -7.638 1.00 38.44 88 GLU A CA 1
ATOM 686 C C . GLU A 1 88 ? 16.068 6.277 -6.199 1.00 38.44 88 GLU A C 1
ATOM 688 O O . GLU A 1 88 ? 15.165 6.391 -5.371 1.00 38.44 88 GLU A O 1
ATOM 693 N N . ALA A 1 89 ? 17.222 5.672 -5.918 1.00 38.19 89 ALA A N 1
ATOM 694 C CA . ALA A 1 89 ? 17.521 4.935 -4.697 1.00 38.19 89 ALA A CA 1
ATOM 695 C C . ALA A 1 89 ? 17.967 5.847 -3.538 1.00 38.19 89 ALA A C 1
ATOM 697 O O . ALA A 1 89 ? 19.030 5.632 -2.963 1.00 38.19 89 ALA A O 1
ATOM 698 N N . ASN A 1 90 ? 17.173 6.856 -3.173 1.00 36.47 90 ASN A N 1
ATOM 699 C CA . ASN A 1 90 ? 17.500 7.752 -2.058 1.00 36.47 90 ASN A CA 1
ATOM 700 C C . ASN A 1 90 ? 16.491 7.616 -0.912 1.00 36.47 90 ASN A C 1
ATOM 702 O O . ASN A 1 90 ? 15.603 8.441 -0.765 1.00 36.47 90 ASN A O 1
ATOM 706 N N . GLY A 1 91 ? 16.652 6.562 -0.105 1.00 36.75 91 GLY A N 1
ATOM 707 C CA . GLY A 1 91 ? 16.509 6.512 1.364 1.00 36.75 91 GLY A CA 1
ATOM 708 C C . GLY A 1 91 ? 15.389 7.235 2.138 1.00 36.75 91 GLY A C 1
ATOM 709 O O . GLY A 1 91 ? 15.472 7.247 3.363 1.00 36.75 91 GLY A O 1
ATOM 710 N N . GLN A 1 92 ? 14.362 7.818 1.523 1.00 33.91 92 GLN A N 1
ATOM 711 C CA . GLN A 1 92 ? 13.244 8.456 2.221 1.00 33.91 92 GLN A CA 1
ATOM 712 C C . GLN A 1 92 ? 11.929 7.851 1.735 1.00 33.91 92 GLN A C 1
ATOM 714 O O . GLN A 1 92 ? 11.492 8.069 0.609 1.00 33.91 92 GLN A O 1
ATOM 719 N N . ALA A 1 93 ? 11.310 7.054 2.607 1.00 42.50 93 ALA A N 1
ATOM 720 C CA . ALA A 1 93 ? 9.964 6.532 2.428 1.00 42.50 93 ALA A CA 1
ATOM 721 C C . ALA A 1 93 ? 8.964 7.695 2.523 1.00 42.50 93 ALA A C 1
ATOM 723 O O . ALA A 1 93 ? 8.487 8.045 3.599 1.00 42.50 93 ALA A O 1
ATOM 724 N N . GLY A 1 94 ? 8.709 8.338 1.389 1.00 33.28 94 GLY A N 1
ATOM 725 C CA . GLY A 1 94 ? 7.744 9.416 1.258 1.00 33.28 94 GLY A CA 1
ATOM 726 C C . GLY A 1 94 ? 7.404 9.612 -0.209 1.00 33.28 94 GLY A C 1
ATOM 727 O O . GLY A 1 94 ? 8.101 10.333 -0.903 1.00 33.28 94 GLY A O 1
ATOM 728 N N . HIS A 1 95 ? 6.350 8.936 -0.668 1.00 40.41 95 HIS A N 1
ATOM 729 C CA . HIS A 1 95 ? 5.623 9.222 -1.910 1.00 40.41 95 HIS A CA 1
ATOM 730 C C . HIS A 1 95 ? 6.467 9.627 -3.131 1.00 40.41 95 HIS A C 1
ATOM 732 O O . HIS A 1 95 ? 6.282 10.706 -3.685 1.00 40.41 95 HIS A O 1
ATOM 738 N N . THR A 1 96 ? 7.276 8.711 -3.651 1.00 31.75 96 THR A N 1
ATOM 739 C CA . THR A 1 96 ? 7.584 8.737 -5.081 1.00 31.75 96 THR A CA 1
ATOM 740 C C . THR A 1 96 ? 7.695 7.303 -5.551 1.00 31.75 96 THR A C 1
ATOM 742 O O . THR A 1 96 ? 8.489 6.514 -5.045 1.00 31.75 96 THR A O 1
ATOM 745 N N . THR A 1 97 ? 6.791 6.929 -6.452 1.00 43.38 97 THR A N 1
ATOM 746 C CA . THR A 1 97 ? 6.801 5.646 -7.142 1.00 43.38 97 THR A CA 1
ATOM 747 C C . THR A 1 97 ? 8.022 5.623 -8.034 1.00 43.38 97 THR A C 1
ATOM 749 O O . THR A 1 97 ? 7.939 5.997 -9.201 1.00 43.38 97 THR A O 1
ATOM 752 N N . THR A 1 98 ? 9.152 5.220 -7.469 1.00 39.72 98 THR A N 1
ATOM 753 C CA . THR A 1 98 ? 10.397 5.210 -8.208 1.00 39.72 98 THR A CA 1
ATOM 754 C C . THR A 1 98 ? 10.861 3.764 -8.432 1.00 39.72 98 THR A C 1
ATOM 756 O O . THR A 1 98 ? 11.770 3.390 -7.733 1.00 39.72 98 THR A O 1
ATOM 759 N N . GLY A 1 99 ? 10.243 2.972 -9.344 1.00 42.16 99 GLY A N 1
ATOM 760 C CA . GLY A 1 99 ? 10.917 2.259 -10.470 1.00 42.16 99 GLY A CA 1
ATOM 761 C C . GLY A 1 99 ? 11.311 0.767 -10.477 1.00 42.16 99 GLY A C 1
ATOM 762 O O . GLY A 1 99 ? 12.272 0.331 -9.862 1.00 42.16 99 GLY A O 1
ATOM 763 N N . VAL A 1 100 ? 10.736 -0.009 -11.395 1.00 41.75 100 VAL A N 1
ATOM 764 C CA . VAL A 1 100 ? 11.351 -1.277 -11.836 1.00 41.75 100 VAL A CA 1
ATOM 765 C C . VAL A 1 100 ? 11.449 -1.305 -13.335 1.00 41.75 100 VAL A C 1
ATOM 767 O O . VAL A 1 100 ? 10.486 -1.025 -14.037 1.00 41.75 100 VAL A O 1
ATOM 770 N N . ARG A 1 101 ? 12.634 -1.655 -13.820 1.00 34.19 101 ARG A N 1
ATOM 771 C CA . ARG A 1 101 ? 12.875 -1.942 -15.225 1.00 34.19 101 ARG A CA 1
ATOM 772 C C . ARG A 1 101 ? 12.001 -3.142 -15.601 1.00 34.19 101 ARG A C 1
ATOM 774 O O . ARG A 1 101 ? 12.259 -4.250 -15.148 1.00 34.19 101 ARG A O 1
ATOM 781 N N . GLN A 1 102 ? 10.928 -2.898 -16.345 1.00 36.69 102 GLN A N 1
ATOM 782 C CA . GLN A 1 102 ? 10.177 -3.959 -17.000 1.00 36.69 102 GLN A CA 1
ATOM 783 C C . GLN A 1 102 ? 10.990 -4.306 -18.244 1.00 36.69 102 GLN A C 1
ATOM 785 O O . GLN A 1 102 ? 11.052 -3.509 -19.175 1.00 36.69 102 GLN A O 1
ATOM 790 N N . GLU A 1 103 ? 11.751 -5.394 -18.174 1.00 30.09 103 GLU A N 1
ATOM 791 C CA . GLU A 1 103 ? 12.394 -5.957 -19.358 1.00 30.09 103 GLU A CA 1
ATOM 792 C C . GLU A 1 103 ? 11.321 -6.734 -20.135 1.00 30.09 103 GLU A C 1
ATOM 794 O O . GLU A 1 103 ? 10.530 -7.460 -19.526 1.00 30.09 103 GLU A O 1
ATOM 799 N N . ASP A 1 104 ? 11.245 -6.453 -21.440 1.00 35.06 104 ASP A N 1
ATOM 800 C CA . ASP A 1 104 ? 10.238 -6.950 -22.390 1.00 35.06 104 ASP A CA 1
ATOM 801 C C . ASP A 1 104 ? 10.227 -8.483 -22.542 1.00 35.06 104 ASP A C 1
ATOM 803 O O . ASP A 1 104 ? 11.321 -9.098 -22.543 1.00 35.06 104 ASP A O 1
#

Organism: Thelohanellus kitauei (NCBI:txid669202)

Foldseek 3Di:
DLCVVLVHPPVVLVVQLCVPPVQQQQDWADDPPQAIFGGSNGNGPVCQVVVVVVVDHRVCSSVPPVVVSNNNSVVLSVLCVVPNAAADPDDDPDDDRHHDPPDD

InterPro domains:
  IPR008258 Transglycosylase SLT domain 1 [PF01464] (2-89)
  IPR023346 Lysozyme-like domain superfamily [SSF53955] (3-91)